Protein AF-A0A2H1EGS3-F1 (afdb_monomer_lite)

Secondary structure (DSSP, 8-state):
--TTTTT--S-HHHHHHHHHHH-----HHHHHHHHHHHHHHHHHHHHHHHHHHHHHHHHHHHHHHHHHHHHHH-

Radius of gyration: 21.23 Å; chains: 1; bounding box: 47×24×58 Å

Organism: NCBI:txid1499975

InterPro domains:
  IPR001210 Small ribosomal subunit protein eS17 [PF00833] (3-59)
  IPR001210 Small ribosomal subunit protein eS17 [PTHR10732] (3-59)
  IPR036401 Small ribosomal subunit protein eS17 superfamily [G3DSA:1.10.60.20] (1-45)
  IPR036401 Small ribosomal subunit protein eS17 superfamily [SSF116820] (2-44)

pLDDT: mean 82.44, std 13.34, range [46.75, 96.81]

Sequence (74 aa):
MSTYKGKFDTDFEHNKKILNEVAVVRSKGLKNEIAGYITSYLRRELEEKEAKEEI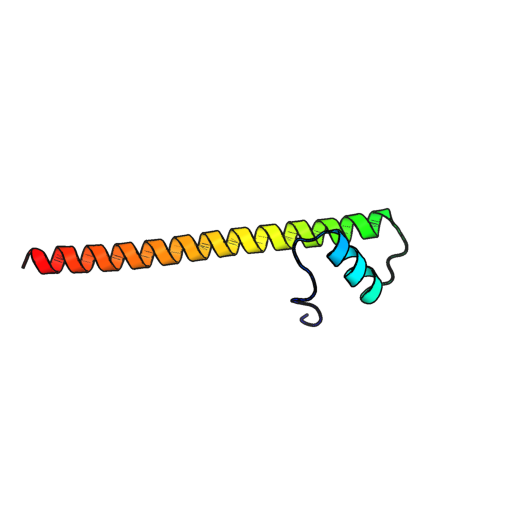VAQDETVDDTEEIEEQILN

Foldseek 3Di:
DPDCVPQDELDLVSLLVVCVVVDDDPDPVVSSVVSVVSNVVRVVVVVVVVVVVVVVVVVVVVVVVVVVVVVVVD

Structure (mmCIF, N/CA/C/O backbone):
data_AF-A0A2H1EGS3-F1
#
_entry.id   AF-A0A2H1EGS3-F1
#
loop_
_atom_site.group_PDB
_atom_site.id
_atom_site.type_symbol
_atom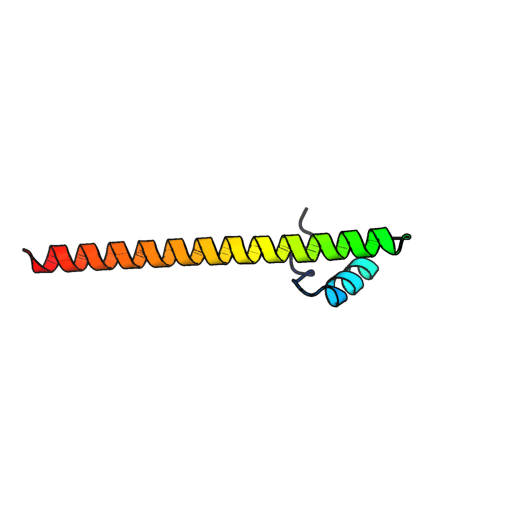_site.label_atom_id
_atom_site.label_alt_id
_atom_site.label_comp_id
_atom_site.label_asym_id
_atom_site.label_entity_id
_atom_site.label_seq_id
_atom_site.pdbx_PDB_ins_code
_atom_site.Cartn_x
_atom_site.Cartn_y
_atom_site.Cartn_z
_atom_site.occupancy
_atom_site.B_iso_or_equiv
_atom_site.auth_seq_id
_atom_site.auth_comp_id
_atom_site.auth_asym_id
_atom_site.auth_atom_id
_atom_site.pdbx_PDB_model_num
ATOM 1 N N . MET A 1 1 ? -13.769 -8.123 -7.444 1.00 46.75 1 MET A N 1
ATOM 2 C CA . MET A 1 1 ? -12.908 -7.687 -6.320 1.00 46.75 1 MET A CA 1
ATOM 3 C C . MET A 1 1 ? -12.043 -6.511 -6.787 1.00 46.75 1 MET A C 1
ATOM 5 O O . MET A 1 1 ? -10.824 -6.579 -6.736 1.00 46.75 1 MET A O 1
ATOM 9 N N . SER A 1 2 ? -12.667 -5.459 -7.331 1.00 51.25 2 SER A N 1
ATOM 10 C CA . SER A 1 2 ? -11.981 -4.512 -8.237 1.00 51.25 2 SER A CA 1
ATOM 11 C C . SER A 1 2 ? -12.230 -3.043 -7.879 1.00 51.25 2 SER A C 1
ATOM 13 O O . SER A 1 2 ? -11.759 -2.152 -8.569 1.00 51.25 2 SER A O 1
ATOM 15 N N . THR A 1 3 ? -12.984 -2.773 -6.812 1.00 59.84 3 THR A N 1
ATOM 16 C CA . THR A 1 3 ? -13.657 -1.479 -6.618 1.00 59.84 3 THR A CA 1
ATOM 17 C C . THR A 1 3 ? -12.742 -0.356 -6.105 1.00 59.84 3 THR A C 1
ATOM 19 O O . THR A 1 3 ? -13.121 0.808 -6.168 1.00 59.84 3 THR A O 1
ATOM 22 N N . TYR A 1 4 ? -11.528 -0.671 -5.634 1.00 64.62 4 TYR A N 1
ATOM 23 C CA . TYR A 1 4 ? -10.594 0.319 -5.064 1.00 64.62 4 TYR A CA 1
ATOM 24 C C . TYR A 1 4 ? -9.136 0.130 -5.507 1.00 64.62 4 TYR A C 1
ATOM 26 O O . TYR A 1 4 ? -8.234 0.754 -4.945 1.00 64.62 4 TYR A O 1
ATOM 34 N N . LYS A 1 5 ? -8.891 -0.731 -6.505 1.00 64.12 5 LYS A N 1
ATOM 35 C CA . LYS A 1 5 ? -7.546 -0.970 -7.040 1.00 64.12 5 LYS A CA 1
ATOM 36 C C . LYS A 1 5 ? -7.088 0.322 -7.736 1.00 64.12 5 LYS A C 1
ATOM 38 O O . LYS A 1 5 ? -7.653 0.682 -8.761 1.00 64.12 5 LYS A O 1
ATOM 43 N N . GLY A 1 6 ? -6.151 1.047 -7.123 1.00 75.50 6 GLY A N 1
ATOM 44 C CA . GLY A 1 6 ? -5.655 2.349 -7.599 1.00 75.50 6 GLY A CA 1
ATOM 45 C C . GLY A 1 6 ? -5.978 3.558 -6.710 1.00 75.50 6 GLY A C 1
ATOM 46 O O . GLY A 1 6 ? -5.528 4.652 -7.019 1.00 75.50 6 GLY A O 1
ATOM 47 N N . LYS A 1 7 ? -6.734 3.392 -5.614 1.00 84.50 7 LYS A N 1
ATOM 48 C CA . LYS A 1 7 ? -6.944 4.478 -4.630 1.00 84.50 7 LYS A CA 1
ATOM 49 C C . LYS A 1 7 ? -5.898 4.520 -3.517 1.00 84.50 7 LYS A C 1
ATOM 51 O O . LYS A 1 7 ? -5.733 5.555 -2.888 1.00 84.50 7 LYS A O 1
ATOM 56 N N . PHE A 1 8 ? -5.262 3.384 -3.249 1.00 90.44 8 PHE A N 1
ATOM 57 C CA . PHE A 1 8 ? -4.211 3.250 -2.246 1.00 90.44 8 PHE A CA 1
ATOM 58 C C . PHE A 1 8 ? -2.842 3.347 -2.914 1.00 90.44 8 PHE A C 1
ATOM 60 O O . PHE A 1 8 ? -2.680 2.897 -4.051 1.00 90.44 8 PHE A O 1
ATOM 67 N N . ASP A 1 9 ? -1.872 3.888 -2.188 1.00 90.88 9 ASP A N 1
ATOM 68 C CA . ASP A 1 9 ? -0.483 4.035 -2.617 1.00 90.88 9 ASP A CA 1
ATOM 69 C C . ASP A 1 9 ? 0.483 3.644 -1.484 1.00 90.88 9 ASP A C 1
ATOM 71 O O . ASP A 1 9 ? 0.106 3.028 -0.484 1.00 90.88 9 ASP A O 1
ATOM 75 N N . THR A 1 10 ? 1.769 3.945 -1.641 1.00 92.00 10 THR A N 1
ATOM 76 C CA . THR A 1 10 ? 2.782 3.649 -0.623 1.00 92.00 10 THR A CA 1
ATOM 77 C C . THR A 1 10 ? 2.811 4.668 0.527 1.00 92.00 10 THR A C 1
ATOM 79 O O . THR A 1 10 ? 3.655 4.529 1.415 1.00 92.00 10 THR A O 1
ATOM 82 N N . ASP A 1 11 ? 1.917 5.666 0.560 1.00 93.44 11 ASP A N 1
ATOM 83 C CA . ASP A 1 11 ? 1.826 6.665 1.627 1.00 93.44 11 ASP A CA 1
ATOM 84 C C . ASP A 1 11 ? 0.848 6.238 2.733 1.00 93.44 11 ASP A C 1
ATOM 86 O O . ASP A 1 11 ? -0.343 5.985 2.537 1.00 93.44 11 ASP A O 1
ATOM 90 N N . PHE A 1 12 ? 1.362 6.162 3.958 1.00 92.06 12 PHE A N 1
ATOM 91 C CA . PHE A 1 12 ? 0.597 5.675 5.104 1.00 92.06 12 PHE A CA 1
ATOM 92 C C . PHE A 1 12 ? -0.562 6.609 5.500 1.00 92.06 12 PHE A C 1
ATOM 94 O O . PHE A 1 12 ? -1.641 6.143 5.883 1.00 92.06 12 PHE A O 1
ATOM 101 N N . GLU A 1 13 ? -0.364 7.927 5.427 1.00 93.19 13 GLU A N 1
ATOM 102 C CA . GLU A 1 13 ? -1.378 8.899 5.846 1.00 93.19 13 GLU A CA 1
ATOM 103 C C . GLU A 1 13 ? -2.500 9.022 4.811 1.00 93.19 13 GLU A C 1
ATOM 105 O O . GLU A 1 13 ? -3.675 9.127 5.183 1.00 93.19 13 GLU A O 1
ATOM 110 N N . HIS A 1 14 ? -2.172 8.933 3.525 1.00 93.69 14 HIS A N 1
ATOM 111 C CA . HIS A 1 14 ? -3.142 8.830 2.447 1.00 93.69 14 HIS A CA 1
ATOM 112 C C . HIS A 1 14 ? -3.981 7.556 2.584 1.00 93.69 14 HIS A C 1
ATOM 114 O O . HIS A 1 14 ? -5.213 7.638 2.620 1.00 93.69 14 HIS A O 1
ATOM 120 N N . ASN A 1 15 ? -3.344 6.404 2.813 1.00 92.81 15 ASN A N 1
ATOM 121 C CA . ASN A 1 15 ? -4.049 5.140 3.027 1.00 92.81 15 ASN A CA 1
ATOM 122 C C . ASN A 1 15 ? -5.001 5.192 4.229 1.00 92.81 15 ASN A C 1
ATOM 124 O O . ASN A 1 15 ? -6.120 4.683 4.153 1.00 92.81 15 ASN A O 1
ATOM 128 N N . LYS A 1 16 ? -4.620 5.861 5.325 1.00 93.38 16 LYS A N 1
ATOM 129 C CA . LYS A 1 16 ? -5.521 6.094 6.468 1.00 93.38 16 LYS A CA 1
ATOM 130 C C . LYS A 1 16 ? -6.735 6.948 6.109 1.00 93.38 16 LYS A C 1
ATOM 132 O O . LYS A 1 16 ? -7.819 6.679 6.631 1.00 93.38 16 LYS A O 1
ATOM 137 N N . LYS A 1 17 ? -6.572 7.977 5.270 1.00 93.50 17 LYS A N 1
ATOM 138 C CA . LYS A 1 17 ? -7.685 8.827 4.810 1.00 93.50 17 LYS A CA 1
ATOM 139 C C . LYS A 1 17 ? -8.660 8.021 3.958 1.00 93.50 17 LYS A C 1
ATOM 141 O O . LYS A 1 17 ? -9.829 7.941 4.325 1.00 93.50 17 LYS A O 1
ATOM 146 N N . ILE A 1 18 ? -8.160 7.332 2.932 1.00 93.06 18 ILE A N 1
ATOM 147 C CA . ILE A 1 18 ? -8.970 6.456 2.073 1.00 93.06 18 ILE A CA 1
ATOM 148 C C . ILE A 1 18 ? -9.674 5.382 2.913 1.00 93.06 18 ILE A C 1
ATOM 150 O O . ILE A 1 18 ? -10.863 5.132 2.737 1.00 93.06 18 ILE A O 1
ATOM 154 N N . LEU A 1 19 ? -8.982 4.776 3.884 1.00 93.00 19 LEU A N 1
ATOM 155 C CA . LEU A 1 19 ? -9.571 3.749 4.744 1.00 93.00 19 LEU A CA 1
ATOM 156 C C . LEU A 1 19 ? -10.762 4.277 5.560 1.00 93.00 19 LEU A C 1
ATOM 158 O O . LEU A 1 19 ? -11.708 3.526 5.773 1.00 93.00 19 LEU A O 1
ATOM 162 N N . ASN A 1 20 ? -10.760 5.551 5.970 1.00 92.94 20 ASN A N 1
ATOM 163 C CA . ASN A 1 20 ? -11.911 6.164 6.646 1.00 92.94 20 ASN A CA 1
ATOM 164 C C . ASN A 1 20 ? -13.103 6.397 5.706 1.00 92.94 20 ASN A C 1
ATOM 166 O O . ASN A 1 20 ? -14.242 6.377 6.166 1.00 92.94 20 ASN A O 1
ATOM 170 N N . GLU A 1 21 ? -12.848 6.634 4.419 1.00 92.38 21 GLU A N 1
ATOM 171 C CA . GLU A 1 21 ? -13.891 6.820 3.403 1.00 92.38 21 GLU A CA 1
ATOM 172 C C . GLU A 1 21 ? -14.499 5.485 2.960 1.00 92.38 21 GLU A C 1
ATOM 174 O O . GLU A 1 21 ? -15.681 5.412 2.629 1.00 92.38 21 GLU A O 1
ATOM 179 N N . VAL A 1 22 ? -13.690 4.423 2.956 1.00 90.50 22 VAL A N 1
ATOM 180 C CA . VAL A 1 22 ? -14.069 3.107 2.425 1.00 90.50 22 VAL A CA 1
ATOM 181 C C . VAL A 1 22 ? -14.612 2.173 3.511 1.00 90.50 22 VAL A C 1
ATOM 183 O O . VAL A 1 22 ? -15.454 1.326 3.214 1.00 90.50 22 VAL A O 1
ATOM 186 N N . ALA A 1 23 ? -14.165 2.302 4.765 1.00 91.06 23 ALA A N 1
ATOM 187 C CA . ALA A 1 23 ? -14.556 1.392 5.837 1.00 91.06 23 ALA A CA 1
ATOM 188 C C . ALA A 1 23 ? -14.673 2.065 7.214 1.00 91.06 23 ALA A C 1
ATOM 190 O O . ALA A 1 23 ? -13.834 2.852 7.651 1.00 91.06 23 ALA A O 1
ATOM 191 N N . VAL A 1 24 ? -15.684 1.657 7.984 1.00 93.75 24 VAL A N 1
ATOM 192 C CA . VAL A 1 24 ? -15.842 2.088 9.379 1.00 93.75 24 VAL A CA 1
ATOM 193 C C . VAL A 1 24 ? -15.041 1.167 10.303 1.00 93.75 24 VAL A C 1
ATOM 195 O O . VAL A 1 24 ? -15.573 0.225 10.890 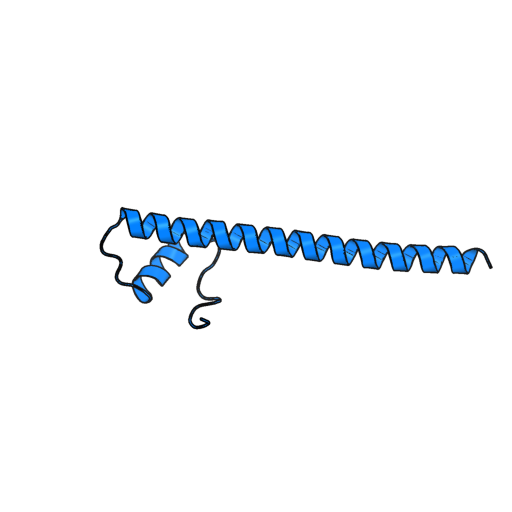1.00 93.75 24 VAL A O 1
ATOM 198 N N . VAL A 1 25 ? -13.748 1.456 10.467 1.00 93.31 25 VAL A N 1
ATOM 199 C CA . VAL A 1 25 ? -12.879 0.739 11.418 1.00 93.31 25 VAL A CA 1
ATOM 200 C C . VAL A 1 25 ? -12.910 1.430 12.782 1.00 93.31 25 VAL A C 1
ATOM 202 O O . VAL A 1 25 ? -12.412 2.546 12.946 1.00 93.31 25 VAL A O 1
ATOM 205 N N . ARG A 1 26 ? -13.506 0.756 13.773 1.00 94.06 26 ARG A N 1
ATOM 206 C CA . ARG A 1 26 ? -13.725 1.302 15.126 1.00 94.06 26 ARG A CA 1
ATOM 207 C C . ARG A 1 26 ? -12.456 1.350 15.977 1.00 94.06 26 ARG A C 1
ATOM 209 O O . ARG A 1 26 ? -12.289 2.271 16.768 1.00 94.06 26 ARG A O 1
ATOM 216 N N . SER A 1 27 ? -11.567 0.371 15.819 1.00 96.50 27 SER A N 1
ATOM 217 C CA . SER A 1 27 ? -10.318 0.307 16.580 1.00 96.50 27 SER A CA 1
ATOM 218 C C . SER A 1 27 ? -9.210 1.089 15.879 1.00 96.50 27 SER A C 1
ATOM 220 O O . SER A 1 27 ? -8.921 0.858 14.706 1.00 96.50 27 SER A O 1
ATOM 222 N N . LYS A 1 28 ? -8.547 1.988 16.619 1.00 93.56 28 LYS A N 1
ATOM 223 C CA . LYS A 1 28 ? -7.368 2.723 16.136 1.00 93.56 28 LYS A CA 1
ATOM 224 C C . LYS A 1 28 ? -6.216 1.775 15.789 1.00 93.56 28 LYS A C 1
ATOM 226 O O . LYS A 1 28 ? -5.571 1.973 14.767 1.00 93.56 28 LYS A O 1
ATOM 231 N N . GLY A 1 29 ? -5.983 0.754 16.618 1.00 96.62 29 GLY A N 1
ATOM 232 C CA . GLY A 1 29 ? -4.917 -0.228 16.399 1.00 96.62 29 GLY A CA 1
ATOM 233 C C . GLY A 1 29 ? -5.139 -1.010 15.110 1.00 96.62 29 GLY A C 1
ATOM 234 O O . GLY A 1 29 ? -4.283 -0.996 14.235 1.00 96.62 29 GLY A O 1
ATOM 235 N N . LEU A 1 30 ? -6.346 -1.558 14.943 1.00 96.00 30 LEU A N 1
ATOM 236 C CA . LEU A 1 30 ? -6.715 -2.303 13.739 1.00 96.00 30 LEU A CA 1
ATOM 237 C C . LEU A 1 30 ? -6.645 -1.427 12.481 1.00 96.00 30 LEU A C 1
ATOM 239 O O . LEU A 1 30 ? -6.188 -1.867 11.435 1.00 96.00 30 LEU A O 1
ATOM 243 N N . LYS A 1 31 ? -7.060 -0.159 12.580 1.00 95.31 31 LYS A N 1
ATOM 244 C CA . LYS A 1 31 ? -6.958 0.794 11.469 1.00 95.31 31 LYS A CA 1
ATOM 245 C C . LYS A 1 31 ? -5.508 1.014 11.042 1.00 95.31 31 LYS A C 1
ATOM 247 O O . LYS A 1 31 ? -5.222 1.024 9.849 1.00 95.31 31 LYS A O 1
ATOM 252 N N . ASN A 1 32 ? -4.611 1.188 12.010 1.00 96.12 32 ASN A N 1
ATOM 253 C CA . ASN A 1 32 ? -3.189 1.371 11.742 1.00 96.12 32 ASN A CA 1
ATOM 254 C C . ASN A 1 32 ? -2.562 0.108 11.145 1.00 96.12 32 ASN A C 1
ATOM 256 O O . ASN A 1 32 ? -1.757 0.215 10.229 1.00 96.12 32 ASN A O 1
ATOM 260 N N . GLU A 1 33 ? -2.953 -1.067 11.634 1.00 96.81 33 GLU A N 1
ATOM 261 C CA . GLU A 1 33 ? -2.485 -2.354 11.120 1.00 96.81 33 GLU A CA 1
ATOM 262 C C . GLU A 1 33 ? -2.916 -2.570 9.666 1.00 96.81 33 GLU A C 1
ATOM 264 O O . GLU A 1 33 ? -2.083 -2.886 8.822 1.00 96.81 33 GLU A O 1
ATOM 26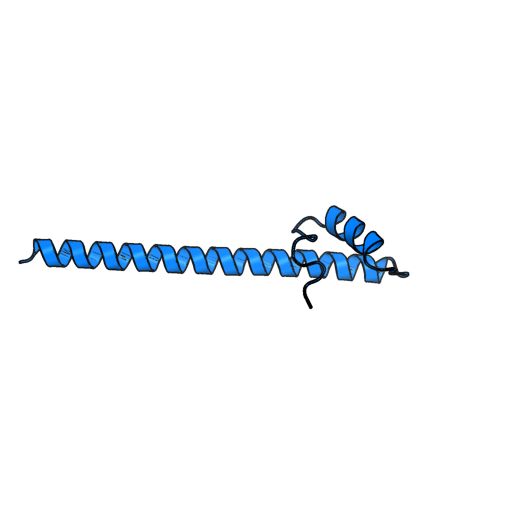9 N N . ILE A 1 34 ? -4.185 -2.297 9.342 1.00 95.19 34 ILE A N 1
ATOM 270 C CA . ILE A 1 34 ? -4.696 -2.382 7.968 1.00 95.19 34 ILE A CA 1
ATOM 271 C C . ILE A 1 34 ? -3.961 -1.394 7.055 1.00 95.19 34 ILE A C 1
ATOM 273 O O . ILE A 1 34 ? -3.505 -1.781 5.982 1.00 95.19 34 ILE A O 1
ATOM 277 N N . ALA A 1 35 ? -3.816 -0.131 7.470 1.00 94.56 35 ALA A N 1
ATOM 278 C CA . ALA A 1 35 ? -3.101 0.869 6.677 1.00 94.56 35 ALA A CA 1
ATOM 279 C C . ALA A 1 35 ? -1.628 0.479 6.456 1.00 94.56 35 ALA A C 1
ATOM 281 O O . ALA A 1 35 ? -1.124 0.603 5.343 1.00 94.56 35 ALA A O 1
ATOM 282 N N . GLY A 1 36 ? -0.966 -0.048 7.491 1.00 96.00 36 GLY A N 1
ATOM 283 C CA . GLY A 1 36 ? 0.406 -0.545 7.401 1.00 96.00 36 GLY A CA 1
ATOM 284 C C . GLY A 1 36 ? 0.528 -1.727 6.443 1.00 96.00 36 GLY A C 1
ATOM 285 O O . GLY A 1 36 ? 1.398 -1.722 5.576 1.00 96.00 36 GLY A O 1
ATOM 286 N N . TYR A 1 37 ? -0.386 -2.697 6.537 1.00 96.38 37 TYR A N 1
ATOM 287 C CA . TYR A 1 37 ? -0.416 -3.848 5.638 1.00 96.38 37 TYR A CA 1
ATOM 288 C C . TYR A 1 37 ? -0.582 -3.432 4.173 1.00 96.38 37 TYR A C 1
ATOM 290 O O . TYR A 1 37 ? 0.147 -3.928 3.318 1.00 96.38 37 TYR A O 1
ATOM 298 N N . ILE A 1 38 ? -1.485 -2.489 3.882 1.00 93.38 38 ILE A N 1
ATOM 299 C CA . ILE A 1 38 ? -1.690 -1.963 2.524 1.00 93.38 38 ILE A CA 1
ATOM 300 C C . ILE A 1 38 ? -0.397 -1.335 1.988 1.00 93.38 38 ILE A C 1
ATOM 302 O O . ILE A 1 38 ? 0.031 -1.677 0.887 1.00 93.38 38 ILE A O 1
ATOM 306 N N . THR A 1 39 ? 0.261 -0.475 2.772 1.00 94.00 39 THR A N 1
ATOM 307 C CA . THR A 1 39 ? 1.526 0.159 2.373 1.00 94.00 39 THR A CA 1
ATOM 308 C C . THR A 1 39 ? 2.623 -0.873 2.102 1.00 94.00 39 THR A C 1
ATOM 310 O O . THR A 1 39 ? 3.294 -0.798 1.074 1.00 94.00 39 THR A O 1
ATOM 313 N N . SER A 1 40 ? 2.806 -1.847 2.999 1.00 94.44 40 SER A N 1
ATOM 314 C CA . SER A 1 40 ? 3.817 -2.899 2.835 1.00 94.44 40 SER A CA 1
ATOM 315 C C . SER A 1 40 ? 3.533 -3.792 1.629 1.00 94.44 40 SER A C 1
ATOM 317 O O . SER A 1 40 ? 4.458 -4.136 0.899 1.00 94.44 40 SER A O 1
ATOM 319 N N . TYR A 1 41 ? 2.266 -4.143 1.399 1.00 92.88 41 TYR A N 1
ATOM 320 C CA . TYR A 1 41 ? 1.852 -4.936 0.245 1.00 92.88 41 TYR A CA 1
ATOM 321 C C . TYR A 1 41 ? 2.144 -4.207 -1.070 1.00 92.88 41 TYR A C 1
ATOM 323 O O . TYR A 1 41 ? 2.747 -4.787 -1.967 1.00 92.88 41 TYR A O 1
ATOM 331 N N . LEU A 1 42 ? 1.766 -2.927 -1.172 1.00 91.38 42 LEU A N 1
ATOM 332 C CA . LEU A 1 42 ? 1.972 -2.132 -2.385 1.00 91.38 42 LEU A CA 1
ATOM 333 C C . LEU A 1 42 ? 3.449 -1.878 -2.676 1.00 91.38 42 LEU A C 1
ATOM 335 O O . LEU A 1 42 ? 3.846 -1.919 -3.836 1.00 91.38 42 LEU A O 1
ATOM 339 N N . ARG A 1 43 ? 4.266 -1.663 -1.639 1.00 91.25 43 ARG A N 1
ATOM 340 C CA . ARG A 1 43 ? 5.718 -1.549 -1.803 1.00 91.25 43 ARG A CA 1
ATOM 341 C C . ARG A 1 43 ? 6.308 -2.836 -2.373 1.00 91.25 43 ARG A C 1
ATOM 343 O O . ARG A 1 43 ? 7.051 -2.773 -3.342 1.00 91.25 43 ARG A O 1
ATOM 350 N N . ARG A 1 44 ? 5.916 -3.991 -1.826 1.00 91.88 44 ARG A N 1
ATOM 351 C CA . ARG A 1 44 ? 6.387 -5.284 -2.326 1.00 91.88 44 ARG A CA 1
ATOM 352 C C . ARG A 1 44 ? 5.941 -5.537 -3.767 1.00 91.88 44 ARG A C 1
ATOM 354 O O . ARG A 1 44 ? 6.740 -5.996 -4.566 1.00 91.88 44 ARG A O 1
ATOM 361 N N . GLU A 1 45 ? 4.696 -5.211 -4.120 1.00 90.25 45 GLU A N 1
ATOM 362 C CA . GLU A 1 45 ? 4.246 -5.335 -5.515 1.00 90.25 45 GLU A CA 1
ATOM 363 C C . GLU A 1 45 ? 5.005 -4.413 -6.473 1.00 90.25 45 GLU A C 1
ATOM 365 O O . GLU A 1 45 ? 5.198 -4.788 -7.627 1.00 90.25 45 GLU A O 1
ATOM 370 N N . LEU A 1 46 ? 5.404 -3.216 -6.031 1.00 87.69 46 LEU A N 1
ATOM 371 C CA . LEU A 1 46 ? 6.204 -2.305 -6.847 1.00 87.69 46 LEU A CA 1
ATOM 372 C C . LEU A 1 46 ? 7.608 -2.872 -7.075 1.00 87.69 46 LEU A C 1
ATOM 374 O O . LEU A 1 46 ? 8.013 -3.001 -8.221 1.00 87.69 46 LEU A O 1
ATOM 378 N N . GLU A 1 47 ? 8.285 -3.304 -6.011 1.00 89.50 47 GLU A N 1
ATOM 379 C CA . GLU A 1 47 ? 9.610 -3.935 -6.088 1.00 89.50 47 GLU A CA 1
ATOM 380 C C . GLU A 1 47 ? 9.583 -5.201 -6.966 1.00 89.50 47 GLU A C 1
ATOM 382 O O . GLU A 1 47 ? 10.454 -5.407 -7.805 1.00 89.50 47 GLU A O 1
ATOM 387 N N . GLU A 1 48 ? 8.553 -6.044 -6.828 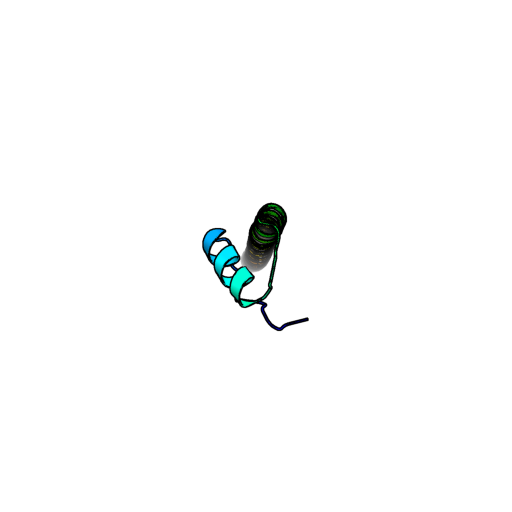1.00 89.06 48 GLU A N 1
ATOM 388 C CA . GLU A 1 48 ? 8.378 -7.240 -7.662 1.00 89.06 48 GLU A CA 1
ATOM 389 C C . GLU A 1 48 ? 8.126 -6.901 -9.140 1.00 89.06 48 GLU A C 1
ATOM 391 O O . GLU A 1 48 ? 8.483 -7.691 -10.017 1.00 89.06 48 GLU A O 1
ATOM 396 N N . LYS A 1 49 ? 7.480 -5.766 -9.433 1.00 85.31 49 LYS A N 1
ATOM 397 C CA . LYS A 1 49 ? 7.285 -5.292 -10.808 1.00 85.31 49 LYS A CA 1
ATOM 398 C C . LYS A 1 49 ? 8.564 -4.720 -11.389 1.00 85.31 49 LYS A C 1
ATOM 400 O O . LYS A 1 49 ? 8.925 -5.132 -12.480 1.00 85.31 49 LYS A O 1
ATOM 405 N N . GLU A 1 50 ? 9.249 -3.850 -10.654 1.00 85.50 50 GLU A N 1
ATOM 406 C CA . GLU A 1 50 ? 10.530 -3.268 -11.066 1.00 85.50 50 GLU A CA 1
ATOM 407 C C . GLU A 1 50 ? 11.557 -4.372 -11.336 1.00 85.50 50 GLU A C 1
ATOM 409 O O . GLU A 1 50 ? 12.160 -4.397 -12.402 1.00 85.50 50 GLU A O 1
ATOM 414 N N . ALA A 1 51 ? 11.660 -5.371 -10.454 1.00 82.06 51 ALA A N 1
ATOM 415 C CA . ALA A 1 51 ? 12.548 -6.513 -10.663 1.00 82.06 51 ALA A CA 1
ATOM 416 C C . ALA A 1 51 ? 12.182 -7.336 -11.910 1.00 82.06 51 ALA A C 1
ATOM 418 O O . ALA A 1 51 ? 13.061 -7.831 -12.609 1.00 82.06 51 ALA A O 1
ATOM 419 N N . LYS A 1 52 ? 10.888 -7.504 -12.211 1.00 77.69 52 LYS A N 1
ATOM 420 C CA . LYS A 1 52 ? 10.456 -8.196 -13.437 1.00 77.69 52 LYS A CA 1
ATOM 421 C C . LYS A 1 52 ? 10.740 -7.370 -14.685 1.00 77.69 52 LYS A C 1
ATOM 423 O O . LYS A 1 52 ? 11.163 -7.942 -15.679 1.00 77.69 52 LYS A O 1
ATOM 428 N N . GLU A 1 53 ? 10.506 -6.065 -14.636 1.00 75.38 53 GLU A N 1
ATOM 429 C CA . GLU A 1 53 ? 10.786 -5.150 -15.745 1.00 75.38 53 GLU A CA 1
ATOM 430 C C . GLU A 1 53 ? 12.295 -5.066 -16.024 1.00 75.38 53 GLU A C 1
ATOM 432 O O . GLU A 1 53 ? 12.690 -5.115 -17.184 1.00 75.38 53 GLU A O 1
ATOM 437 N N . GLU A 1 54 ? 13.147 -5.056 -14.992 1.00 74.31 54 GLU A N 1
ATOM 438 C CA . GLU A 1 54 ? 14.607 -5.118 -15.147 1.00 74.31 54 GLU A CA 1
ATOM 439 C C . GLU A 1 54 ? 15.084 -6.432 -15.772 1.00 74.31 54 GLU A C 1
ATOM 441 O O . GLU A 1 54 ? 15.956 -6.404 -16.638 1.00 74.31 54 GLU A O 1
ATOM 446 N N . ILE A 1 55 ? 14.522 -7.577 -15.367 1.00 75.12 55 ILE A N 1
ATOM 447 C CA . ILE A 1 55 ? 14.878 -8.878 -15.955 1.00 75.12 55 ILE A CA 1
ATOM 448 C C . ILE A 1 55 ? 14.475 -8.928 -17.434 1.00 75.12 55 ILE A C 1
ATOM 450 O O . ILE A 1 55 ? 15.275 -9.358 -18.254 1.00 75.12 55 ILE A O 1
ATOM 454 N N . VAL A 1 56 ? 13.269 -8.463 -17.780 1.00 74.06 56 VAL A N 1
ATOM 455 C CA . VAL A 1 56 ? 12.789 -8.435 -19.175 1.00 74.06 56 VAL A CA 1
ATOM 456 C C . VAL A 1 56 ? 13.646 -7.504 -20.035 1.00 74.06 56 VAL A C 1
ATOM 458 O O . VAL A 1 56 ? 14.029 -7.881 -21.136 1.00 74.06 56 VAL A O 1
ATOM 461 N N . ALA A 1 57 ? 14.005 -6.324 -19.523 1.00 72.38 57 ALA A N 1
ATOM 462 C CA . ALA A 1 57 ? 14.870 -5.394 -20.243 1.00 72.38 57 ALA A CA 1
ATOM 463 C C . ALA A 1 57 ? 16.295 -5.942 -20.440 1.00 72.38 57 ALA A C 1
ATOM 465 O O . ALA A 1 57 ? 16.900 -5.700 -21.477 1.00 72.38 57 ALA A O 1
ATOM 466 N N . GLN A 1 58 ? 16.840 -6.678 -19.464 1.00 66.19 58 GLN A N 1
ATOM 467 C CA . GLN A 1 58 ? 18.154 -7.313 -19.602 1.00 66.19 58 GLN A CA 1
ATOM 468 C C . GLN A 1 58 ? 18.129 -8.460 -20.620 1.00 66.19 58 GLN A C 1
ATOM 470 O O . GLN A 1 58 ? 19.046 -8.543 -21.431 1.00 66.19 58 GLN A O 1
ATOM 475 N N . ASP A 1 59 ? 17.086 -9.293 -20.616 1.00 65.75 59 ASP A N 1
ATOM 476 C CA . ASP A 1 59 ? 16.912 -10.412 -21.556 1.00 65.75 59 ASP A CA 1
ATOM 477 C C . ASP A 1 59 ? 16.825 -9.920 -23.013 1.00 65.75 59 ASP A C 1
ATOM 479 O O . ASP A 1 59 ? 17.559 -10.409 -23.867 1.00 65.75 59 ASP A O 1
ATOM 483 N N . GLU A 1 60 ? 16.039 -8.866 -23.279 1.00 63.44 60 GLU A N 1
ATOM 484 C CA . GLU A 1 60 ? 15.960 -8.240 -24.613 1.00 63.44 60 GLU A CA 1
ATOM 485 C C . GLU A 1 60 ? 17.314 -7.667 -25.068 1.00 63.44 60 GLU A C 1
ATOM 487 O O . GLU A 1 60 ? 17.713 -7.856 -26.214 1.00 63.44 60 GLU A O 1
ATOM 492 N N . THR A 1 61 ? 18.071 -7.015 -24.176 1.00 66.44 61 THR A N 1
ATOM 493 C CA . THR A 1 61 ? 19.389 -6.470 -24.554 1.00 66.44 61 THR A CA 1
ATOM 494 C C . THR A 1 61 ? 20.447 -7.536 -24.820 1.00 66.44 61 THR A C 1
ATOM 496 O O . THR A 1 61 ? 21.386 -7.261 -25.563 1.00 66.44 61 THR A O 1
ATOM 499 N N . VAL A 1 62 ? 20.329 -8.720 -24.207 1.00 64.88 62 VAL A N 1
ATOM 500 C CA . VAL A 1 62 ? 21.264 -9.832 -24.422 1.00 64.88 62 VAL A CA 1
ATOM 501 C C . VAL A 1 62 ? 20.991 -10.493 -25.773 1.00 64.88 62 VAL A C 1
ATOM 503 O O . VAL A 1 62 ? 21.938 -10.680 -26.537 1.00 64.88 62 VAL A O 1
ATOM 506 N N . ASP A 1 63 ? 19.720 -10.740 -26.105 1.00 61.25 63 ASP A N 1
ATOM 507 C CA . ASP A 1 63 ? 19.290 -11.307 -27.395 1.00 61.25 63 ASP A CA 1
ATOM 508 C C . ASP A 1 63 ? 19.727 -10.407 -28.573 1.00 61.25 63 ASP A C 1
ATOM 510 O O . ASP A 1 63 ? 20.375 -10.873 -29.511 1.00 61.25 63 ASP A O 1
ATOM 514 N N . ASP A 1 64 ? 19.524 -9.086 -28.453 1.00 63.28 64 ASP A N 1
ATOM 515 C CA . ASP A 1 64 ? 19.986 -8.101 -29.444 1.00 63.28 64 ASP A CA 1
ATOM 516 C C . ASP A 1 64 ? 21.521 -8.100 -29.609 1.00 63.28 64 ASP A C 1
ATOM 518 O O . ASP A 1 64 ? 22.040 -7.926 -30.715 1.00 63.28 64 ASP A O 1
ATOM 522 N N . THR A 1 65 ? 22.288 -8.268 -28.523 1.00 67.50 65 THR A N 1
ATOM 523 C CA . THR A 1 65 ? 23.758 -8.322 -28.615 1.00 67.50 65 THR A CA 1
ATOM 524 C C . THR A 1 65 ? 24.273 -9.620 -29.231 1.00 67.50 65 THR A C 1
ATOM 526 O O . THR A 1 65 ? 25.224 -9.565 -30.012 1.00 67.50 65 THR A O 1
ATOM 529 N N . GLU A 1 66 ? 23.650 -10.762 -28.931 1.00 68.38 66 GLU A N 1
ATOM 530 C CA . GLU A 1 66 ? 24.029 -12.061 -29.500 1.00 68.38 66 GLU A CA 1
ATOM 531 C C . GLU A 1 66 ? 23.741 -12.117 -31.012 1.00 68.38 66 GLU A C 1
ATOM 533 O O . GLU A 1 66 ? 24.606 -12.547 -31.782 1.00 68.38 66 GLU A O 1
ATOM 538 N N . GLU A 1 67 ? 22.600 -11.583 -31.472 1.00 68.50 67 GLU A N 1
ATOM 539 C CA . GLU A 1 67 ? 22.279 -11.502 -32.908 1.00 68.50 67 GLU A CA 1
ATOM 540 C C . GLU A 1 67 ? 23.265 -10.613 -33.690 1.00 68.50 67 GLU A C 1
ATOM 542 O O . GLU A 1 67 ? 23.657 -10.941 -34.817 1.00 68.50 67 GLU A O 1
ATOM 547 N N . ILE A 1 68 ? 23.697 -9.488 -33.107 1.00 70.50 68 ILE A N 1
ATOM 548 C CA . ILE A 1 68 ? 24.676 -8.589 -33.738 1.00 70.50 68 ILE A CA 1
ATOM 549 C C . ILE A 1 68 ? 26.054 -9.260 -33.829 1.00 70.50 68 ILE A C 1
ATOM 551 O O . ILE A 1 68 ? 26.737 -9.119 -34.849 1.00 70.50 68 ILE A O 1
ATOM 555 N N . GLU A 1 69 ? 26.480 -9.991 -32.795 1.00 69.00 69 GLU A N 1
ATOM 556 C CA . GLU A 1 69 ? 27.761 -10.706 -32.803 1.00 69.00 69 GLU A CA 1
ATOM 557 C C . GLU A 1 69 ? 27.784 -11.853 -33.828 1.00 69.00 69 GLU A C 1
ATOM 559 O O . GLU A 1 69 ? 28.771 -11.986 -34.562 1.00 69.00 69 GLU A O 1
ATOM 564 N N . GLU A 1 70 ? 26.701 -12.629 -33.962 1.00 72.31 70 GLU A N 1
ATOM 565 C CA . GLU A 1 70 ? 26.599 -13.681 -34.987 1.00 72.31 70 GLU A CA 1
ATOM 566 C C . GLU A 1 70 ? 26.636 -13.119 -36.419 1.00 72.31 70 GLU A C 1
ATOM 568 O O . GLU A 1 70 ? 27.250 -13.720 -37.305 1.00 72.31 70 GLU A O 1
ATOM 573 N N . GLN A 1 71 ? 26.043 -11.945 -36.663 1.00 69.81 71 GLN A N 1
ATOM 574 C CA . GLN A 1 71 ? 26.063 -11.299 -37.983 1.00 69.81 71 GLN A CA 1
ATOM 575 C C . GLN A 1 71 ? 27.447 -10.786 -38.405 1.00 69.81 71 GLN A C 1
ATOM 577 O O . GLN A 1 71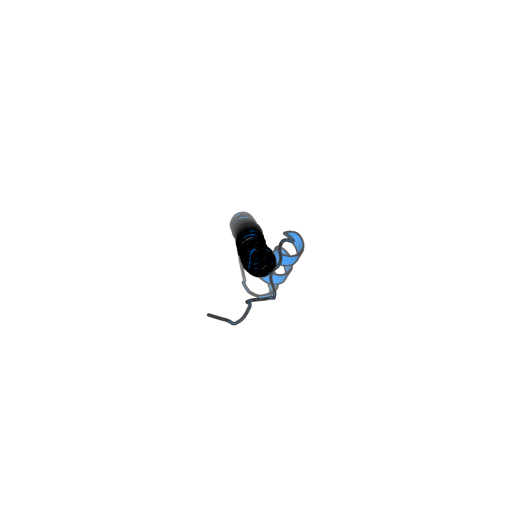 ? 27.709 -10.681 -39.601 1.00 69.81 71 GLN A O 1
ATOM 582 N N . ILE A 1 72 ? 28.334 -10.460 -37.459 1.00 71.81 72 ILE A N 1
ATOM 583 C CA . ILE A 1 72 ? 29.698 -9.977 -37.748 1.00 71.81 72 ILE A CA 1
ATOM 584 C C . ILE A 1 72 ? 30.648 -11.138 -38.096 1.00 71.81 72 ILE A C 1
ATOM 586 O O . ILE A 1 72 ? 31.682 -10.920 -38.733 1.00 71.81 72 ILE A O 1
ATOM 590 N N . LEU A 1 73 ? 30.319 -12.367 -37.684 1.00 67.75 73 LEU A N 1
ATOM 591 C CA . LEU A 1 73 ? 31.180 -13.543 -37.841 1.00 67.75 73 LEU A CA 1
ATOM 592 C C . LEU A 1 73 ? 30.981 -14.303 -39.173 1.00 67.75 73 LEU A C 1
ATOM 594 O O . LEU A 1 73 ? 31.822 -15.140 -39.511 1.00 67.75 73 LEU A O 1
ATOM 598 N N . ASN A 1 74 ? 29.919 -14.004 -39.933 1.00 57.03 74 ASN A N 1
ATOM 599 C CA . ASN A 1 74 ? 29.613 -14.583 -41.255 1.00 57.03 74 ASN A CA 1
ATOM 600 C C . ASN A 1 74 ? 30.034 -13.675 -42.421 1.00 57.03 74 ASN A C 1
ATOM 602 O O . ASN A 1 74 ? 30.448 -14.233 -43.466 1.00 57.03 74 ASN A O 1
#